Protein AF-A0A560S726-F1 (afdb_monomer)

Sequence (42 aa):
MNLYVIRHGETWINAEHRYLGALDPELTERGREQAVSPFETH

pLDDT: mean 91.15, std 11.39, range [49.75, 98.06]

Mean predicted aligned error: 3.96 Å

Foldseek 3Di:
DDDDDFDQFDFVCVVVVHDCPPHDGDHDPRRVVCVVCVPPDD

Nearest PDB structures (foldseek):
  2p2z-assembly2_B  TM=9.551E-01  e=6.321E-01  Thermus thermophilus
  2p75-assembly2_B  TM=9.641E-01  e=9.723E-01  Thermus thermophilus HB8

Radius of gyration: 11.93 Å; Cα contacts (8 Å, |Δi|>4): 34; chains: 1; bounding box: 29×26×31 Å

Secondary structure (DSSP, 8-state):
------PPPPBHHHHTT---TT--PPBPHHHHHHHH-TT---

Structure (mmCIF, N/CA/C/O backbone):
data_AF-A0A560S726-F1
#
_entry.id   AF-A0A560S726-F1
#
loop_
_atom_site.group_PDB
_atom_site.id
_atom_site.type_symbol
_atom_site.label_atom_id
_atom_site.label_alt_id
_atom_site.label_comp_id
_atom_site.label_asym_id
_atom_site.label_entity_id
_atom_site.label_seq_id
_atom_site.pdbx_PDB_ins_code
_atom_site.Cartn_x
_atom_site.Cartn_y
_atom_site.Cartn_z
_atom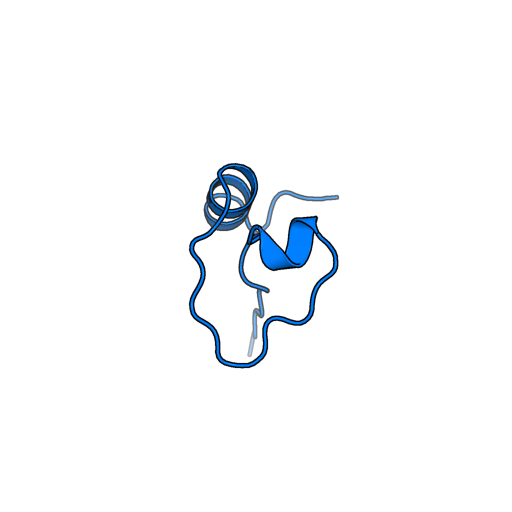_site.occupancy
_atom_site.B_iso_or_equiv
_atom_site.auth_seq_id
_atom_site.auth_comp_id
_atom_site.auth_asym_id
_atom_site.auth_atom_id
_atom_site.pdbx_PDB_model_num
ATOM 1 N N . MET A 1 1 ? -22.961 -0.629 18.367 1.00 83.50 1 MET A N 1
ATOM 2 C CA . MET A 1 1 ? -22.110 -1.474 17.503 1.00 83.50 1 MET A CA 1
ATOM 3 C C . MET A 1 1 ? -21.329 -0.526 16.622 1.00 83.50 1 MET A C 1
ATOM 5 O O . MET A 1 1 ? -21.970 0.281 15.962 1.00 83.50 1 MET A O 1
ATOM 9 N N . ASN A 1 2 ? -19.998 -0.593 16.638 1.00 91.38 2 ASN A N 1
ATOM 10 C CA . ASN A 1 2 ? -19.159 0.286 15.823 1.00 91.38 2 ASN A CA 1
ATOM 11 C C . ASN A 1 2 ? -18.415 -0.572 14.795 1.00 91.38 2 ASN A C 1
ATOM 13 O O . ASN A 1 2 ? -17.823 -1.583 15.167 1.00 91.38 2 ASN A O 1
ATOM 17 N N . LEU A 1 3 ? -18.481 -0.183 13.521 1.00 94.00 3 LEU A N 1
ATOM 18 C CA . LEU A 1 3 ? -17.792 -0.831 12.407 1.00 94.00 3 LEU A CA 1
ATOM 19 C C . LEU A 1 3 ? -16.824 0.174 11.789 1.00 94.00 3 LEU A C 1
ATOM 21 O O . LEU A 1 3 ? -17.225 1.283 11.444 1.00 94.00 3 LEU A O 1
ATOM 25 N N . TYR A 1 4 ? -15.574 -0.241 11.625 1.00 91.81 4 TYR A N 1
ATOM 26 C CA . TYR A 1 4 ? -14.521 0.553 11.005 1.00 91.81 4 TYR A CA 1
ATOM 27 C C . TYR A 1 4 ? -14.019 -0.196 9.772 1.00 91.81 4 TYR A C 1
ATOM 29 O O . TYR A 1 4 ? -13.715 -1.386 9.855 1.00 91.81 4 TYR A O 1
ATOM 37 N N . VAL A 1 5 ? -13.962 0.488 8.629 1.00 93.94 5 VAL A N 1
ATOM 38 C CA . VAL A 1 5 ? -13.502 -0.066 7.348 1.00 93.94 5 VAL A CA 1
ATOM 39 C C . VAL A 1 5 ? -12.405 0.840 6.813 1.00 93.94 5 VAL A C 1
ATOM 41 O O . VAL A 1 5 ? -12.582 2.053 6.751 1.00 93.94 5 VAL A O 1
ATOM 44 N N . ILE A 1 6 ? -11.278 0.246 6.434 1.00 93.31 6 ILE A N 1
ATOM 45 C CA . ILE A 1 6 ? -10.097 0.950 5.935 1.00 93.31 6 ILE A CA 1
ATOM 46 C C . ILE A 1 6 ? -9.695 0.285 4.619 1.00 93.31 6 ILE A C 1
ATO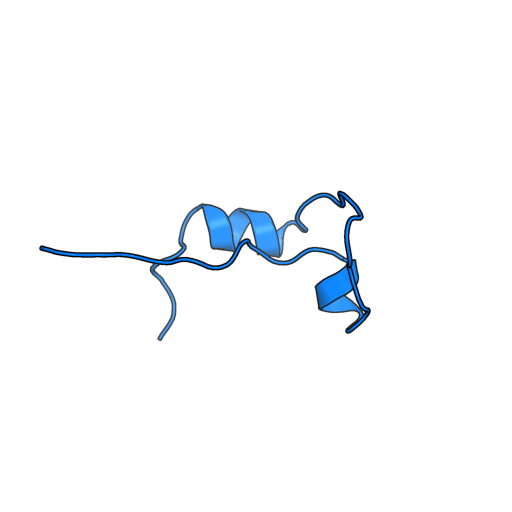M 48 O O . ILE A 1 6 ? -9.679 -0.943 4.516 1.00 93.31 6 ILE A O 1
ATOM 52 N N . ARG A 1 7 ? -9.392 1.090 3.599 1.00 94.06 7 ARG A N 1
ATOM 53 C CA . ARG A 1 7 ? -8.819 0.598 2.340 1.00 94.06 7 ARG A CA 1
ATOM 54 C C . ARG A 1 7 ? -7.320 0.350 2.537 1.00 94.06 7 ARG A C 1
ATOM 56 O O . ARG A 1 7 ? -6.665 1.133 3.211 1.00 94.06 7 ARG A O 1
ATOM 63 N N . HIS A 1 8 ? -6.774 -0.701 1.924 1.00 94.44 8 HIS A N 1
ATOM 64 C CA . HIS A 1 8 ? -5.325 -0.925 1.918 1.00 94.44 8 HIS A CA 1
ATOM 65 C C . HIS A 1 8 ? -4.563 0.285 1.340 1.00 94.44 8 HIS A C 1
ATOM 67 O O . HIS A 1 8 ? -5.108 1.053 0.541 1.00 94.44 8 HIS A O 1
ATOM 73 N N . GLY A 1 9 ? -3.295 0.424 1.731 1.00 95.81 9 GLY A N 1
ATOM 74 C CA . GLY A 1 9 ? -2.420 1.486 1.241 1.00 95.81 9 GLY A CA 1
ATOM 75 C C . GLY A 1 9 ? -2.115 1.379 -0.255 1.00 95.81 9 GLY A C 1
ATOM 76 O O . GLY A 1 9 ? -2.440 0.393 -0.921 1.00 95.81 9 GLY A O 1
ATOM 77 N N . GLU A 1 10 ? -1.477 2.411 -0.795 1.00 97.50 10 GLU A N 1
ATOM 78 C CA . GLU A 1 10 ? -1.066 2.456 -2.195 1.00 97.50 10 GLU A CA 1
ATOM 79 C C . GLU A 1 10 ? -0.170 1.274 -2.608 1.00 97.50 10 GLU A C 1
ATOM 81 O O . GLU A 1 10 ? 0.800 0.928 -1.938 1.00 97.50 10 GLU A O 1
ATOM 86 N N . THR A 1 11 ? -0.457 0.722 -3.788 1.00 98.06 11 THR A N 1
ATOM 87 C CA . THR A 1 11 ? 0.436 -0.158 -4.559 1.00 98.06 11 THR A CA 1
ATOM 88 C C . THR A 1 11 ? 0.899 0.567 -5.828 1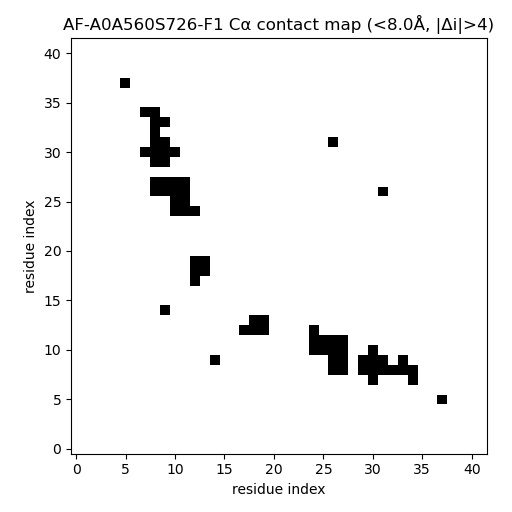.00 98.06 11 THR A C 1
ATOM 90 O O . THR A 1 11 ? 0.258 1.532 -6.261 1.00 98.06 11 THR A O 1
ATOM 93 N N . TRP A 1 12 ? 1.962 0.090 -6.487 1.00 97.56 12 TRP A N 1
ATOM 94 C CA . TRP A 1 12 ? 2.432 0.685 -7.752 1.00 97.56 12 TRP A CA 1
ATOM 95 C C . TRP A 1 12 ? 1.343 0.693 -8.844 1.00 97.56 12 TRP A C 1
ATOM 97 O O . TRP A 1 12 ? 1.247 1.628 -9.633 1.00 97.56 12 TRP A O 1
ATOM 107 N N . ILE A 1 13 ? 0.450 -0.301 -8.833 1.00 97.19 13 ILE A N 1
ATOM 108 C CA . ILE A 1 13 ? -0.688 -0.399 -9.756 1.00 97.19 13 ILE A CA 1
ATOM 109 C C . ILE A 1 13 ? -1.681 0.746 -9.532 1.00 97.19 13 ILE A C 1
ATOM 111 O O . ILE A 1 13 ? -2.195 1.314 -10.497 1.00 97.19 13 ILE A O 1
ATOM 115 N N . ASN A 1 14 ? -1.947 1.117 -8.274 1.00 95.88 14 ASN A N 1
ATOM 116 C CA . ASN A 1 14 ? -2.806 2.263 -7.970 1.00 95.88 14 ASN A CA 1
ATOM 117 C C . ASN A 1 14 ? -2.139 3.588 -8.355 1.00 95.88 14 ASN A C 1
ATOM 119 O O . ASN A 1 14 ? -2.833 4.459 -8.877 1.00 95.88 14 ASN A O 1
ATOM 123 N N . ALA A 1 15 ? -0.825 3.712 -8.135 1.00 97.06 15 ALA A N 1
ATOM 124 C CA . ALA A 1 15 ? -0.044 4.891 -8.511 1.00 97.06 15 ALA A CA 1
ATOM 125 C C . ALA A 1 15 ? -0.071 5.142 -10.030 1.00 97.06 15 ALA A C 1
ATOM 127 O O . ALA A 1 15 ? -0.133 6.282 -10.477 1.00 97.06 15 ALA A O 1
ATOM 128 N N . GLU A 1 16 ? -0.095 4.072 -10.827 1.00 97.69 16 GLU A N 1
ATOM 129 C CA . GLU A 1 16 ? -0.202 4.141 -12.289 1.00 97.69 16 GLU A CA 1
ATOM 130 C C . GLU A 1 16 ? -1.647 4.137 -12.817 1.00 97.69 16 GLU A C 1
ATOM 132 O O . GLU A 1 16 ? -1.861 4.067 -14.028 1.00 97.69 16 GLU A O 1
ATOM 137 N N . HIS A 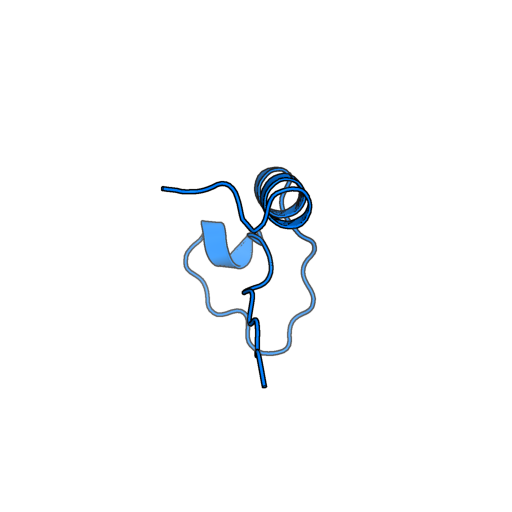1 17 ? -2.652 4.189 -11.938 1.00 96.25 17 HIS A N 1
ATOM 138 C CA . HIS A 1 17 ? -4.073 4.135 -12.305 1.00 96.25 17 HIS A CA 1
ATOM 139 C C . HIS A 1 17 ? -4.468 2.900 -13.136 1.00 96.25 17 HIS A C 1
ATOM 141 O O . HIS A 1 17 ? -5.325 2.966 -14.020 1.00 96.25 17 HIS A O 1
ATOM 147 N N . ARG A 1 18 ? -3.863 1.748 -12.835 1.00 96.19 18 ARG A N 1
ATOM 148 C CA . ARG A 1 18 ? -4.151 0.468 -13.493 1.00 96.19 18 ARG A CA 1
ATOM 149 C C . ARG A 1 18 ? -5.114 -0.393 -12.674 1.00 96.19 18 ARG A C 1
ATOM 151 O O . ARG A 1 18 ? -5.297 -0.206 -11.471 1.00 96.19 18 ARG A O 1
ATOM 158 N N . TYR A 1 19 ? -5.737 -1.362 -13.342 1.00 94.88 19 TYR A N 1
ATOM 159 C CA . TYR A 1 19 ? -6.607 -2.339 -12.693 1.00 94.88 19 TYR A CA 1
ATOM 160 C C . TYR A 1 19 ? -5.785 -3.464 -12.054 1.00 94.88 19 TYR A C 1
ATOM 162 O O . TYR A 1 19 ? -4.995 -4.116 -12.733 1.00 94.88 19 TYR A O 1
ATOM 170 N N . LEU A 1 20 ? -5.995 -3.690 -10.755 1.00 94.12 20 LEU A N 1
ATOM 171 C CA . LEU A 1 20 ? -5.286 -4.701 -9.970 1.00 94.12 20 LEU A CA 1
ATOM 172 C C . LEU A 1 20 ? -5.838 -6.119 -10.172 1.00 94.12 20 LEU A C 1
ATOM 174 O O . LEU A 1 20 ? -5.082 -7.070 -10.358 1.00 94.12 20 LEU A O 1
ATOM 178 N N . GLY A 1 21 ? -7.163 -6.267 -10.116 1.00 93.62 21 GLY A N 1
ATOM 179 C CA . GLY A 1 21 ? -7.812 -7.575 -10.121 1.00 93.62 21 GLY A CA 1
ATOM 180 C C . GLY A 1 21 ? -7.379 -8.440 -8.935 1.00 93.62 21 GLY A C 1
ATOM 181 O O . GLY A 1 21 ? -7.446 -7.999 -7.792 1.00 93.62 21 GLY A O 1
ATOM 182 N N . ALA A 1 22 ? -6.957 -9.670 -9.229 1.00 95.62 22 ALA A N 1
ATOM 183 C CA . ALA A 1 22 ? -6.522 -10.671 -8.250 1.00 95.62 22 ALA A CA 1
ATOM 184 C C . ALA A 1 22 ? -4.988 -10.805 -8.153 1.00 95.62 22 ALA A C 1
ATOM 186 O O . ALA A 1 22 ? -4.486 -11.833 -7.705 1.00 95.62 22 ALA A O 1
ATOM 187 N N . LEU A 1 23 ? -4.241 -9.807 -8.636 1.00 93.88 23 LEU A N 1
ATOM 188 C CA . LEU A 1 23 ? -2.788 -9.751 -8.469 1.00 93.88 23 LEU A CA 1
ATOM 189 C C . LEU A 1 23 ? -2.426 -9.371 -7.026 1.00 93.88 23 LEU A C 1
ATOM 191 O O . LEU A 1 23 ? -3.206 -8.701 -6.351 1.00 93.88 23 LEU A O 1
ATOM 195 N N . ASP A 1 24 ? -1.219 -9.742 -6.597 1.00 95.81 24 ASP A N 1
ATOM 196 C CA . ASP A 1 24 ? -0.718 -9.522 -5.231 1.00 95.81 24 ASP A CA 1
ATOM 197 C C . ASP A 1 24 ? 0.571 -8.667 -5.213 1.00 95.81 24 ASP A C 1
ATOM 199 O O . ASP A 1 24 ? 1.671 -9.184 -5.017 1.00 95.81 24 ASP A O 1
ATOM 203 N N . PRO A 1 25 ? 0.494 -7.363 -5.539 1.00 96.12 25 PRO A N 1
ATOM 204 C CA . PRO A 1 25 ? 1.633 -6.461 -5.488 1.00 96.12 25 PRO A CA 1
ATOM 205 C C . PRO A 1 25 ? 1.881 -5.964 -4.064 1.00 96.12 25 PRO A C 1
ATOM 207 O O . PRO A 1 25 ? 0.962 -5.724 -3.281 1.00 96.12 25 PRO A O 1
ATOM 210 N N . GLU A 1 26 ? 3.142 -5.677 -3.777 1.00 97.62 26 GLU A N 1
ATOM 211 C CA . GLU A 1 26 ? 3.512 -5.017 -2.534 1.00 97.62 26 GLU A CA 1
ATOM 212 C C . GLU A 1 26 ? 3.020 -3.558 -2.468 1.00 97.62 26 GLU A C 1
ATOM 214 O O . GLU A 1 26 ? 2.789 -2.889 -3.486 1.00 97.62 26 GLU A O 1
ATOM 219 N N . LEU A 1 27 ? 2.910 -3.050 -1.236 1.00 97.88 27 LEU A N 1
ATOM 220 C CA . LEU A 1 27 ? 2.689 -1.631 -0.968 1.00 97.88 27 LEU A CA 1
ATOM 221 C C . LEU A 1 27 ? 3.911 -0.801 -1.384 1.00 97.88 27 LEU A C 1
ATOM 223 O O . LEU A 1 27 ? 5.057 -1.220 -1.206 1.00 97.88 27 LEU A O 1
ATOM 227 N N . THR A 1 28 ? 3.664 0.410 -1.884 1.00 97.81 28 THR A N 1
ATOM 228 C CA . THR A 1 28 ? 4.716 1.424 -2.043 1.00 97.81 28 THR A CA 1
ATOM 229 C C . THR A 1 28 ? 5.161 1.934 -0.672 1.00 97.81 28 THR A C 1
ATOM 231 O O . THR A 1 28 ? 4.513 1.666 0.340 1.00 97.81 28 THR A O 1
ATOM 234 N N . GLU A 1 29 ? 6.237 2.721 -0.622 1.00 97.56 29 GLU A N 1
ATOM 235 C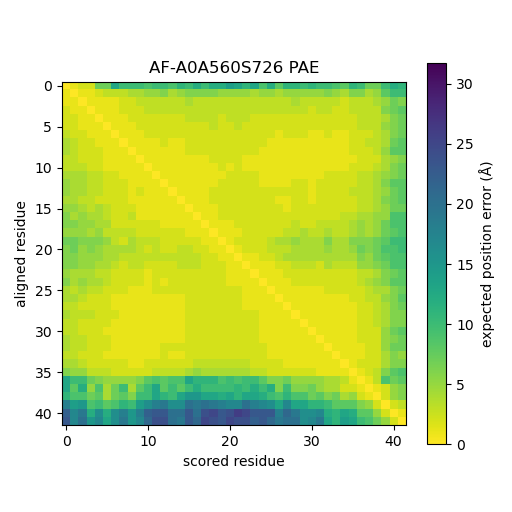 CA . GLU A 1 29 ? 6.650 3.363 0.633 1.00 97.56 29 GLU A CA 1
ATOM 236 C C . GLU A 1 29 ? 5.528 4.228 1.222 1.00 97.56 29 GLU A C 1
ATOM 238 O O . GLU A 1 29 ? 5.139 4.052 2.374 1.00 97.56 29 GLU A O 1
ATOM 243 N N . ARG A 1 30 ? 4.883 5.034 0.372 1.00 96.06 30 ARG A N 1
ATOM 244 C CA . ARG A 1 30 ? 3.681 5.797 0.7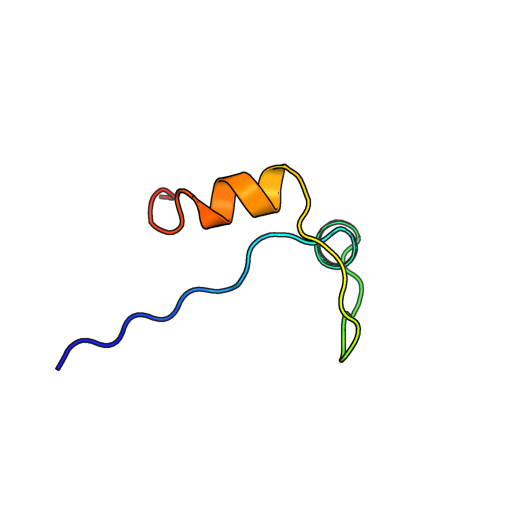25 1.00 96.06 30 ARG A CA 1
ATOM 245 C C . ARG A 1 30 ? 2.539 4.898 1.208 1.00 96.06 30 ARG A C 1
ATOM 247 O O . ARG A 1 30 ? 1.834 5.245 2.150 1.00 96.06 30 ARG A O 1
ATOM 254 N N . GLY A 1 31 ? 2.347 3.736 0.584 1.00 97.00 31 GLY A N 1
ATOM 255 C CA . GLY A 1 31 ? 1.355 2.752 1.014 1.00 97.00 31 GLY A CA 1
ATOM 256 C C . GLY A 1 31 ? 1.630 2.179 2.407 1.00 97.00 31 GLY A C 1
ATOM 257 O O . GLY A 1 31 ? 0.687 1.943 3.163 1.00 97.00 31 GLY A O 1
ATOM 258 N N . ARG A 1 32 ? 2.903 1.998 2.778 1.00 96.81 32 ARG A N 1
ATOM 259 C CA . ARG A 1 32 ? 3.296 1.569 4.130 1.00 96.81 32 ARG A CA 1
ATOM 260 C C . ARG A 1 32 ? 3.049 2.670 5.158 1.00 96.81 32 ARG A C 1
ATOM 262 O O . ARG A 1 32 ? 2.487 2.380 6.210 1.00 96.81 32 ARG A O 1
ATOM 269 N N . GLU A 1 33 ? 3.376 3.920 4.837 1.00 95.81 33 GLU A N 1
ATOM 270 C CA . GLU A 1 33 ? 3.071 5.079 5.693 1.00 95.81 33 GLU A CA 1
ATOM 271 C C . GLU A 1 33 ? 1.559 5.200 5.960 1.00 95.81 33 GLU A C 1
ATOM 273 O O . GLU A 1 33 ? 1.133 5.340 7.107 1.00 95.81 33 GLU A O 1
ATOM 278 N N . GLN A 1 34 ? 0.732 5.032 4.921 1.00 95.31 34 GLN A N 1
ATOM 279 C CA . GLN A 1 34 ? -0.734 5.012 5.033 1.00 95.31 34 GLN A CA 1
ATOM 280 C C . GLN A 1 34 ? -1.254 3.877 5.926 1.00 95.31 34 GLN A C 1
ATOM 282 O O . GLN A 1 34 ? -2.258 4.045 6.614 1.00 95.31 34 GLN A O 1
ATOM 287 N N . ALA A 1 35 ? -0.590 2.718 5.926 1.00 94.06 35 ALA A N 1
ATOM 288 C CA . ALA A 1 35 ? -0.970 1.589 6.773 1.00 94.06 35 ALA A CA 1
ATOM 289 C C . ALA A 1 35 ? -0.617 1.813 8.254 1.00 94.06 35 ALA A C 1
ATOM 291 O O . ALA A 1 35 ? -1.311 1.290 9.126 1.00 94.06 35 ALA A O 1
ATOM 292 N N . VAL A 1 36 ? 0.438 2.586 8.540 1.00 93.38 36 VAL A N 1
ATOM 293 C CA . VAL A 1 36 ? 0.835 2.964 9.907 1.00 93.38 36 VAL A CA 1
ATOM 294 C C . VAL A 1 36 ? -0.091 4.038 10.472 1.00 93.38 36 VAL A C 1
ATOM 296 O O . VAL A 1 36 ? -0.449 3.970 11.648 1.00 93.38 36 VAL A O 1
ATOM 299 N N . SER A 1 37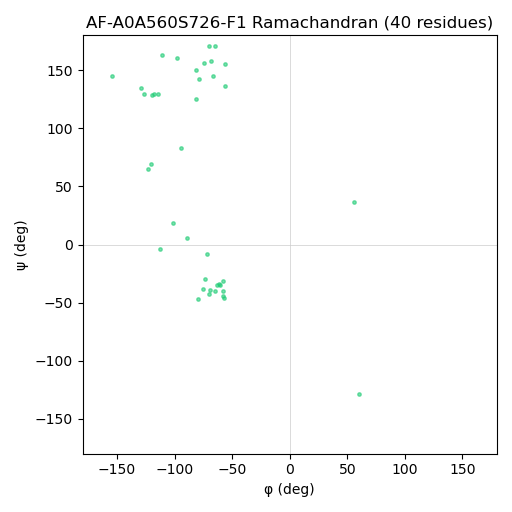 ? -0.519 4.989 9.638 1.00 86.25 37 SER A N 1
ATOM 300 C CA . SER A 1 37 ? -1.408 6.075 10.050 1.00 86.25 37 SER A CA 1
ATOM 301 C C . SER A 1 37 ? -2.702 6.136 9.225 1.00 86.25 37 SER A C 1
ATOM 303 O O . SER A 1 37 ? -2.963 7.112 8.521 1.00 86.25 37 SER A O 1
ATOM 305 N N . PRO A 1 38 ? -3.568 5.106 9.310 1.00 74.31 38 PRO A N 1
ATOM 306 C CA . PRO A 1 38 ? -4.775 5.025 8.485 1.00 74.31 38 PRO A CA 1
ATOM 307 C C . PRO A 1 38 ? -5.867 6.023 8.899 1.00 74.31 38 PRO A C 1
ATOM 309 O O . PRO A 1 38 ? -6.884 6.138 8.218 1.00 74.31 38 PRO A O 1
ATOM 312 N N . PHE A 1 39 ? -5.678 6.712 10.028 1.00 73.75 39 PHE A N 1
ATOM 313 C CA . PHE A 1 39 ? -6.616 7.684 10.589 1.00 73.75 39 PHE A CA 1
ATOM 314 C C . PHE A 1 39 ? -6.078 9.122 10.566 1.00 73.75 39 PHE A C 1
ATOM 316 O O . PHE A 1 39 ? -6.815 10.037 10.926 1.00 73.75 39 PHE A O 1
ATOM 323 N N . GLU A 1 40 ? -4.828 9.343 10.141 1.00 61.75 40 GLU A N 1
ATOM 324 C CA . GLU A 1 40 ? -4.311 10.692 9.895 1.00 61.75 40 GLU A CA 1
ATOM 325 C C . GLU A 1 40 ? -4.477 11.046 8.419 1.00 61.75 40 GLU A C 1
ATOM 327 O O . GLU A 1 40 ? -3.559 10.931 7.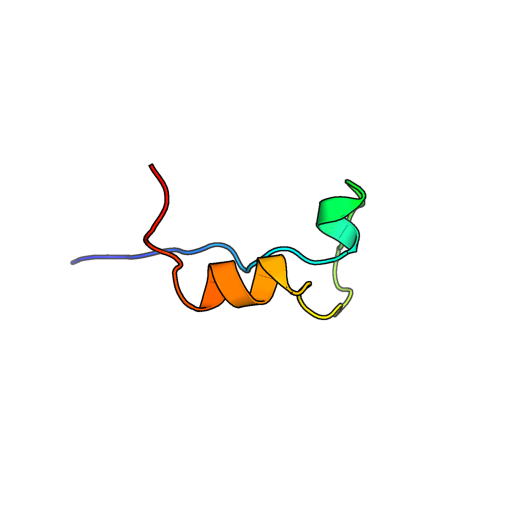611 1.00 61.75 40 GLU A O 1
ATOM 332 N N . THR A 1 41 ? -5.662 11.509 8.033 1.00 53.66 41 THR A N 1
ATOM 333 C CA . THR A 1 41 ? -5.805 12.436 6.902 1.00 53.66 41 THR A CA 1
ATOM 334 C C . THR A 1 41 ? -7.089 13.256 7.086 1.00 53.66 41 THR A C 1
ATOM 336 O O . THR A 1 41 ? -8.044 12.749 7.665 1.00 53.66 41 THR A O 1
ATOM 339 N N . HIS A 1 42 ? -7.046 14.527 6.663 1.00 49.75 42 HIS A N 1
ATOM 340 C CA . HIS A 1 42 ? -8.084 15.570 6.767 1.00 49.75 42 HIS A CA 1
ATOM 341 C C . HIS A 1 42 ? -9.539 15.131 6.565 1.00 49.75 42 HIS A C 1
ATOM 343 O O . HIS A 1 42 ? -9.798 14.342 5.629 1.00 49.75 42 HIS A O 1
#

Solvent-accessible surface area (backbone atoms only — not comparable to full-atom va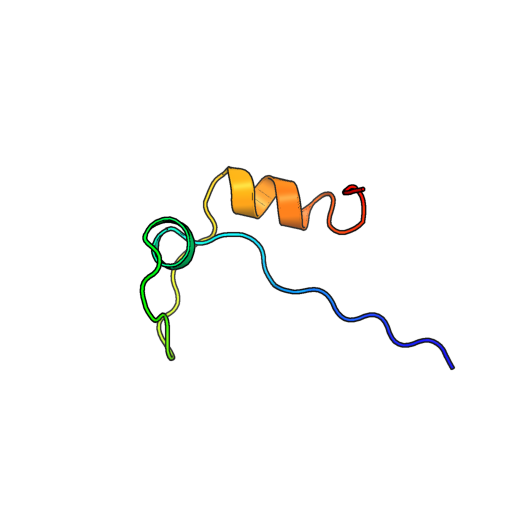lues): 2911 Å² total; per-residue (Å²): 139,90,86,87,86,80,81,81,46,45,28,64,48,58,77,68,72,48,87,61,85,91,66,88,76,64,63,34,73,69,10,50,54,38,63,76,42,76,78,76,70,135